Protein AF-A0AAN6WSR6-F1 (afdb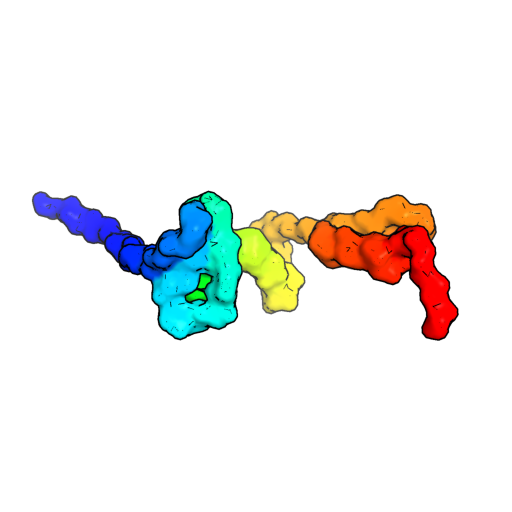_monomer)

Sequence (119 aa):
DDASDKPEIAPRRFVVVDGRYQCAARDCKSTKLYQHPGELRKHQKNHTRPEKCGVCGVGRAEKKDVYRHMWRAHLLEAIEQNIPQVSTKCHFPGCTHKGRRDNVTRHLKTVHAPGREKN

Nearest PDB structures (foldseek):
  7y3m-assembly2_C  TM=6.602E-01  e=8.349E-02  Homo sapiens
  7n5w-assembly1_A  TM=4.545E-01  e=6.014E-02  Homo sapiens
  8cuc-assembly2_G  TM=6.721E-01  e=3.775E-01  Homo sapiens

Structure (mmCIF, N/CA/C/O backbone):
data_AF-A0AAN6WSR6-F1
#
_entry.id   AF-A0AAN6WSR6-F1
#
loop_
_atom_site.group_PDB
_atom_site.id
_atom_site.type_symbol
_atom_site.label_atom_id
_atom_site.label_alt_id
_atom_site.label_comp_id
_atom_site.label_asym_id
_atom_site.label_entity_id
_atom_site.label_seq_id
_atom_site.pdbx_PDB_ins_code
_atom_site.Cartn_x
_atom_site.Cartn_y
_atom_site.Cartn_z
_atom_site.occupancy
_atom_site.B_iso_or_equiv
_atom_site.auth_seq_id
_atom_site.auth_comp_id
_atom_site.auth_asym_id
_atom_site.auth_atom_id
_atom_site.pdbx_PDB_model_num
ATOM 1 N N . ASP A 1 1 ? -31.737 15.449 -28.214 1.00 41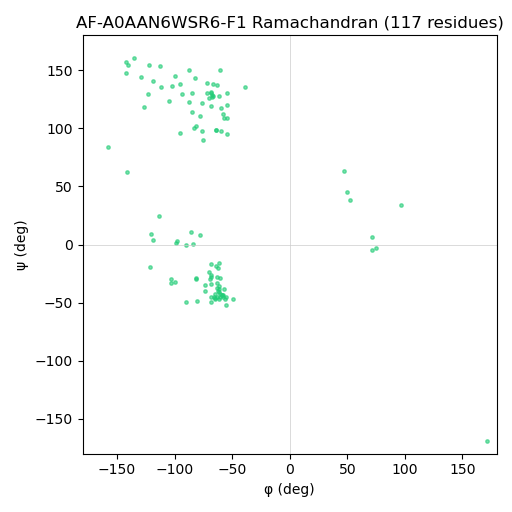.66 1 ASP A N 1
ATOM 2 C CA . ASP A 1 1 ? -31.533 14.170 -27.513 1.00 41.66 1 ASP A CA 1
ATOM 3 C C . ASP A 1 1 ? -30.056 13.825 -27.495 1.00 41.66 1 ASP A C 1
ATOM 5 O O . ASP A 1 1 ? -29.541 13.429 -28.525 1.00 41.66 1 ASP A O 1
ATOM 9 N N . ASP A 1 2 ? -29.366 14.037 -26.375 1.00 37.06 2 ASP A N 1
ATOM 10 C CA . ASP A 1 2 ? -28.171 13.249 -26.038 1.00 37.06 2 ASP A CA 1
ATOM 11 C C . ASP A 1 2 ? -27.960 13.332 -24.520 1.00 37.06 2 ASP A C 1
ATOM 13 O O . ASP A 1 2 ? -27.288 14.214 -23.981 1.00 37.06 2 ASP A O 1
ATOM 17 N N . ALA A 1 3 ? -28.678 12.467 -23.805 1.00 48.62 3 ALA A N 1
ATOM 18 C CA . ALA A 1 3 ? -28.450 12.222 -22.393 1.00 48.62 3 ALA A CA 1
ATOM 19 C C . ALA A 1 3 ? -27.191 11.357 -22.283 1.00 48.62 3 ALA A C 1
ATOM 21 O O . ALA A 1 3 ? -27.264 10.131 -22.324 1.00 48.62 3 ALA A O 1
ATOM 22 N N . SER A 1 4 ? -26.027 11.999 -22.183 1.00 49.12 4 SER A N 1
ATOM 23 C CA . SER A 1 4 ?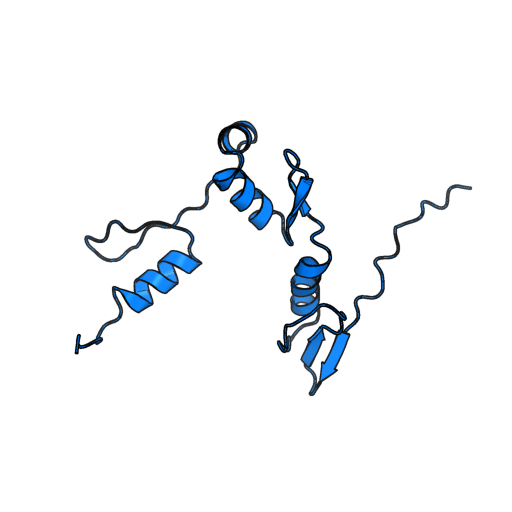 -24.780 11.308 -21.874 1.00 49.12 4 SER A CA 1
ATOM 24 C C . SER A 1 4 ? -24.885 10.701 -20.469 1.00 49.12 4 SER A C 1
ATOM 26 O O . SER A 1 4 ? -24.730 11.390 -19.457 1.00 49.12 4 SER A O 1
ATOM 28 N N . ASP A 1 5 ? -25.191 9.406 -20.436 1.00 42.59 5 ASP A N 1
ATOM 29 C CA . ASP A 1 5 ? -25.252 8.534 -19.268 1.00 42.59 5 ASP A CA 1
ATOM 30 C C . ASP A 1 5 ? -23.919 8.601 -18.506 1.00 42.59 5 ASP A C 1
ATOM 32 O O . ASP A 1 5 ? -22.909 7.981 -18.849 1.00 42.59 5 ASP A O 1
ATOM 36 N N . LYS A 1 6 ? -23.879 9.461 -17.486 1.00 41.25 6 LYS A N 1
ATOM 37 C CA . LYS A 1 6 ? -22.799 9.474 -16.505 1.00 41.25 6 LYS A CA 1
ATOM 38 C C . LYS A 1 6 ? -22.962 8.181 -15.712 1.00 41.25 6 LYS A C 1
ATOM 40 O O . LYS A 1 6 ? -23.988 8.064 -15.047 1.00 41.25 6 LYS A O 1
ATOM 45 N N . PRO A 1 7 ? -21.985 7.256 -15.697 1.00 38.19 7 PRO A N 1
ATOM 46 C CA . PRO A 1 7 ? -22.121 6.042 -14.912 1.00 38.19 7 PRO A CA 1
ATOM 47 C C . PRO A 1 7 ? -22.346 6.437 -13.453 1.00 38.19 7 PRO A C 1
ATOM 49 O O . PRO A 1 7 ? -21.465 7.023 -12.810 1.00 38.19 7 PRO A O 1
ATOM 52 N N . GLU A 1 8 ? -23.550 6.157 -12.955 1.00 40.25 8 GLU A N 1
ATOM 53 C CA . GLU A 1 8 ? -23.919 6.322 -11.559 1.00 40.25 8 GLU A CA 1
ATOM 54 C C . GLU A 1 8 ? -22.896 5.546 -10.731 1.00 40.25 8 GLU A C 1
ATOM 56 O O . GLU A 1 8 ? -22.818 4.315 -10.754 1.00 40.25 8 GLU A O 1
ATOM 61 N N . ILE A 1 9 ? -22.033 6.279 -10.029 1.00 50.16 9 ILE A N 1
ATOM 62 C CA . ILE A 1 9 ? -21.074 5.696 -9.101 1.00 50.16 9 ILE A CA 1
ATOM 63 C C . ILE A 1 9 ? -21.921 5.049 -8.006 1.00 50.16 9 ILE A C 1
ATOM 65 O O . ILE A 1 9 ? -22.387 5.753 -7.112 1.00 50.16 9 ILE A O 1
ATOM 69 N N . ALA A 1 10 ? -22.128 3.732 -8.110 1.00 48.03 10 ALA A N 1
ATOM 70 C CA . ALA A 1 10 ? -22.969 2.944 -7.217 1.00 48.03 10 ALA A CA 1
ATOM 71 C C . ALA A 1 10 ? -22.828 3.409 -5.756 1.00 48.03 10 ALA A C 1
ATOM 73 O O . ALA A 1 10 ? -21.692 3.635 -5.304 1.00 48.03 10 ALA A O 1
ATOM 74 N N . PRO A 1 11 ? -23.942 3.555 -5.008 1.00 51.88 11 PRO A N 1
ATOM 75 C CA . PRO A 1 11 ? -23.929 4.135 -3.676 1.00 51.88 11 PRO A CA 1
ATOM 76 C C . PRO A 1 11 ? -22.980 3.331 -2.798 1.00 51.88 11 PRO A C 1
ATOM 78 O O . PRO A 1 11 ? -23.191 2.164 -2.460 1.00 51.88 11 PRO A O 1
ATOM 81 N N . ARG A 1 12 ? -21.860 3.976 -2.491 1.00 66.44 12 ARG A N 1
ATOM 82 C CA . ARG A 1 12 ? -20.755 3.448 -1.708 1.00 66.44 12 ARG A CA 1
ATOM 83 C C . ARG A 1 12 ? -21.284 3.078 -0.329 1.00 66.44 12 ARG A C 1
ATOM 85 O O . ARG A 1 12 ? -21.399 3.947 0.520 1.00 66.44 12 ARG A O 1
ATOM 92 N N . ARG A 1 13 ? -21.608 1.802 -0.106 1.00 80.62 13 ARG A N 1
ATOM 93 C CA . ARG A 1 13 ? -22.185 1.333 1.161 1.00 80.62 13 ARG A CA 1
ATOM 94 C C . ARG A 1 13 ? -21.239 1.633 2.321 1.00 80.62 13 ARG A C 1
ATOM 96 O O . ARG A 1 13 ? -20.104 1.138 2.373 1.00 80.62 13 ARG A O 1
ATOM 103 N N . PHE A 1 14 ? -21.718 2.458 3.240 1.00 89.94 14 PHE A N 1
ATOM 104 C CA . PHE A 1 14 ? -21.072 2.752 4.505 1.00 89.94 14 PHE A CA 1
ATOM 105 C C . PHE A 1 14 ? -22.112 2.888 5.601 1.00 89.94 14 PHE A C 1
ATOM 107 O O . PHE A 1 14 ? -23.273 3.182 5.328 1.00 89.94 14 PHE A O 1
ATOM 114 N N . VAL A 1 15 ? -21.671 2.679 6.832 1.00 91.38 15 VAL A N 1
ATOM 115 C CA . VAL A 1 15 ? -22.461 2.946 8.033 1.00 91.38 15 VAL A CA 1
ATOM 116 C C . VAL A 1 15 ? -21.707 3.938 8.905 1.00 91.38 15 VAL A C 1
ATOM 118 O O . VAL A 1 15 ? -20.483 4.060 8.800 1.00 91.38 15 VAL A O 1
ATOM 121 N N . VAL A 1 16 ? -22.440 4.677 9.732 1.00 92.81 16 VAL A N 1
ATOM 122 C CA . VAL A 1 16 ? -21.859 5.590 10.716 1.00 92.81 16 VAL A CA 1
ATOM 123 C C . VAL A 1 16 ? -21.988 4.942 12.090 1.00 92.81 16 VAL A C 1
ATOM 125 O O . VAL A 1 16 ? -23.088 4.586 12.496 1.00 92.81 16 VAL A O 1
ATOM 128 N N . VAL A 1 17 ? -20.863 4.771 12.781 1.00 92.50 17 VAL A N 1
ATOM 129 C CA . VAL A 1 17 ? -20.763 4.172 14.119 1.00 92.50 17 VAL A CA 1
ATOM 130 C C . VAL A 1 17 ? -20.014 5.160 15.005 1.00 92.50 17 VAL A C 1
ATOM 132 O O . VAL A 1 17 ? -18.873 5.511 14.699 1.00 92.50 17 VAL A O 1
ATOM 135 N N . ASP A 1 18 ? -20.665 5.654 16.058 1.00 92.38 18 ASP A N 1
ATOM 136 C CA . ASP A 1 18 ? -20.118 6.660 16.985 1.00 92.38 18 ASP A CA 1
ATOM 137 C C . ASP A 1 18 ? -19.510 7.882 16.271 1.00 92.38 18 ASP A C 1
ATOM 139 O O . ASP A 1 18 ? -18.383 8.299 16.539 1.00 92.38 18 ASP A O 1
ATOM 143 N N . GLY A 1 19 ? -20.220 8.413 15.269 1.00 91.12 19 GLY A N 1
ATOM 144 C CA . GLY A 1 19 ? -19.763 9.562 14.476 1.00 91.12 19 GLY A CA 1
ATOM 145 C C . GLY A 1 19 ? -18.605 9.271 13.510 1.00 91.12 19 GLY A C 1
ATOM 146 O O . GLY A 1 19 ? -18.084 10.191 12.881 1.00 91.12 19 GLY A O 1
ATOM 147 N N . ARG A 1 20 ? -18.198 8.006 13.355 1.00 95.75 20 ARG A N 1
ATOM 148 C CA . ARG A 1 20 ? -17.145 7.570 12.427 1.00 95.75 20 ARG A CA 1
ATOM 149 C C . ARG A 1 20 ? -17.717 6.723 11.305 1.00 95.75 20 ARG A C 1
ATOM 151 O O . ARG A 1 20 ? -18.721 6.044 11.460 1.00 95.75 20 ARG A O 1
ATOM 158 N N . TYR A 1 21 ? -17.043 6.730 10.167 1.00 94.00 21 TYR A N 1
ATOM 159 C CA . TYR A 1 21 ? -17.497 6.054 8.959 1.00 94.00 21 TYR A CA 1
ATOM 160 C C . TYR A 1 21 ? -16.889 4.656 8.872 1.00 94.00 21 TYR A C 1
ATOM 162 O O . TYR A 1 21 ? -15.673 4.509 8.961 1.00 94.00 21 TYR A O 1
ATOM 170 N N . GLN A 1 22 ? -17.706 3.635 8.638 1.00 94.38 22 GLN A N 1
ATOM 171 C CA . GLN A 1 22 ? -17.273 2.252 8.449 1.00 94.38 22 GLN A CA 1
ATOM 172 C C . GLN A 1 22 ? -17.669 1.754 7.061 1.00 94.38 22 GLN A C 1
ATOM 174 O O . GLN A 1 22 ? -18.754 2.051 6.560 1.00 94.38 22 GLN A O 1
ATOM 179 N N . CYS A 1 23 ? -16.795 0.976 6.423 1.00 94.06 23 CYS A N 1
ATOM 180 C CA . CYS A 1 23 ? -17.123 0.350 5.148 1.00 94.06 23 CYS A CA 1
ATOM 181 C C . CYS A 1 23 ? -18.131 -0.787 5.347 1.00 94.06 23 CYS A C 1
ATOM 183 O O . CYS A 1 23 ? -17.902 -1.667 6.168 1.00 94.06 23 CYS A O 1
ATOM 185 N N . ALA A 1 24 ? -19.202 -0.788 4.551 1.00 91.75 24 ALA A N 1
ATOM 186 C CA . ALA A 1 24 ? -20.253 -1.806 4.591 1.00 91.75 24 ALA A CA 1
ATOM 187 C C . ALA A 1 24 ? -20.301 -2.656 3.304 1.00 91.75 24 ALA A C 1
ATOM 189 O O . ALA A 1 24 ? -21.348 -3.185 2.926 1.00 91.75 24 ALA A O 1
ATOM 190 N N . ALA A 1 25 ? -19.180 -2.753 2.582 1.00 90.06 25 ALA A N 1
ATOM 191 C CA . ALA A 1 25 ? -19.067 -3.675 1.454 1.00 90.06 25 ALA A CA 1
ATOM 192 C C . ALA A 1 25 ? -18.988 -5.122 1.969 1.00 90.06 25 ALA A C 1
ATOM 194 O O . ALA A 1 25 ? -18.322 -5.389 2.967 1.00 90.06 25 ALA A O 1
ATOM 195 N N . ARG A 1 26 ? -19.679 -6.050 1.295 1.00 88.56 26 ARG A N 1
ATOM 196 C CA . ARG A 1 26 ? -19.840 -7.444 1.754 1.00 88.56 26 ARG A CA 1
ATOM 197 C C . ARG A 1 26 ? -18.519 -8.212 1.831 1.00 88.56 26 ARG A C 1
ATOM 199 O O . ARG A 1 26 ? -18.353 -9.066 2.688 1.00 88.56 26 ARG A O 1
ATOM 206 N N . ASP A 1 27 ? -17.592 -7.900 0.938 1.00 88.94 27 ASP A N 1
ATOM 207 C CA . ASP A 1 27 ? -16.254 -8.479 0.842 1.00 88.94 27 ASP A CA 1
ATOM 208 C C . ASP A 1 27 ? -15.208 -7.714 1.672 1.00 88.94 27 ASP A C 1
ATOM 210 O O . ASP A 1 27 ? -14.032 -8.092 1.721 1.00 88.94 27 ASP A O 1
ATOM 214 N N . CYS A 1 28 ? -15.616 -6.645 2.365 1.00 91.62 28 CYS A N 1
ATOM 215 C CA . CYS A 1 28 ? -14.711 -5.861 3.183 1.00 91.62 28 CYS A CA 1
ATOM 216 C C . CYS A 1 28 ? -14.428 -6.554 4.516 1.00 91.62 28 CYS A C 1
ATOM 218 O O . CYS A 1 28 ? -15.256 -6.590 5.419 1.00 91.62 28 CYS A O 1
ATOM 220 N N . LYS A 1 29 ? -13.190 -7.025 4.671 1.00 91.94 29 LYS A N 1
ATOM 221 C CA . LYS A 1 29 ? -12.685 -7.610 5.924 1.00 91.94 29 LYS A CA 1
ATOM 222 C C . LYS A 1 29 ? -12.182 -6.564 6.927 1.00 91.94 29 LYS A C 1
ATOM 224 O O . LYS A 1 29 ? -11.655 -6.917 7.976 1.00 91.94 29 LYS A O 1
ATOM 229 N N . SER A 1 30 ? -12.247 -5.274 6.587 1.00 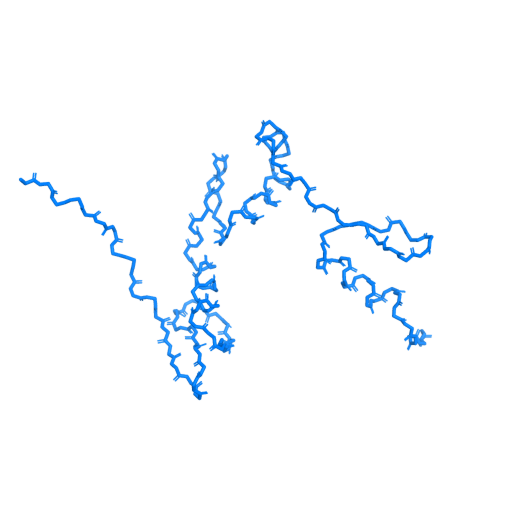89.44 30 SER A N 1
ATOM 230 C CA . SER A 1 30 ? -11.698 -4.214 7.430 1.00 89.44 30 SER A CA 1
ATOM 231 C C . SER A 1 30 ? -12.721 -3.750 8.458 1.00 89.44 30 SER A C 1
ATOM 233 O O . SER A 1 30 ? -13.767 -3.223 8.101 1.00 89.44 30 SER A O 1
ATOM 235 N N . THR A 1 31 ? -12.364 -3.840 9.736 1.00 91.19 31 THR A N 1
ATOM 236 C CA . THR A 1 31 ? -13.125 -3.244 10.845 1.00 91.19 31 THR A CA 1
ATOM 237 C C . THR A 1 31 ? -12.752 -1.776 11.084 1.00 91.19 31 THR A C 1
ATOM 239 O O . THR A 1 31 ? -13.132 -1.186 12.093 1.00 91.19 31 THR A O 1
ATOM 242 N N . LYS A 1 32 ? -11.983 -1.165 10.169 1.00 93.62 32 LYS A N 1
ATOM 243 C CA . LYS A 1 32 ? -11.466 0.192 10.334 1.00 93.62 32 LYS A CA 1
ATOM 244 C C . LYS A 1 32 ? -12.595 1.220 10.281 1.00 93.62 32 LYS A C 1
ATOM 246 O O . LYS A 1 32 ? -13.371 1.265 9.327 1.00 93.62 32 LYS A O 1
ATOM 251 N N . LEU A 1 33 ? -12.593 2.096 11.281 1.00 95.56 33 LEU A N 1
ATOM 252 C CA . LEU A 1 33 ? -13.413 3.297 11.337 1.00 95.56 33 LEU A CA 1
ATOM 253 C C . LEU A 1 33 ? -12.603 4.492 10.819 1.00 95.56 33 LEU A C 1
ATOM 255 O O . LEU A 1 33 ? -11.412 4.634 11.107 1.00 95.56 33 LEU A O 1
ATOM 259 N N . TYR A 1 34 ? -13.245 5.341 10.029 1.00 95.25 34 TYR A N 1
ATOM 260 C CA . TYR A 1 34 ? -12.653 6.519 9.408 1.00 95.25 34 TYR A CA 1
ATOM 261 C C . TYR A 1 34 ? -13.260 7.780 10.019 1.00 95.25 34 TYR A C 1
ATOM 263 O O . TYR A 1 34 ? -14.475 7.881 10.136 1.00 95.25 34 TYR A O 1
ATOM 271 N N . GLN A 1 35 ? -12.426 8.769 10.347 1.00 95.88 35 GLN A N 1
ATOM 272 C CA . GLN A 1 35 ? -12.905 10.056 10.875 1.00 95.88 35 GLN A CA 1
ATOM 273 C C . GLN A 1 35 ? -13.645 10.881 9.818 1.00 95.88 35 GLN A C 1
ATOM 275 O O . GLN A 1 35 ? -14.538 11.657 10.136 1.00 95.88 35 GLN A O 1
ATOM 280 N N . HIS A 1 36 ? -13.267 10.716 8.549 1.00 93.69 36 HIS A N 1
ATOM 281 C CA . HIS A 1 36 ? -13.779 11.527 7.453 1.00 93.69 36 HIS A CA 1
ATOM 282 C C . HIS A 1 36 ? -14.279 10.653 6.301 1.00 93.69 36 HIS A C 1
ATOM 284 O O . HIS A 1 36 ? -13.632 9.652 5.958 1.00 93.69 36 HIS A O 1
ATOM 290 N N . PRO A 1 37 ? -15.356 11.070 5.612 1.00 90.06 37 PRO A N 1
ATOM 291 C CA . PRO A 1 37 ? -15.906 10.323 4.484 1.00 90.06 37 PRO A CA 1
ATOM 292 C C . PRO A 1 37 ? -14.913 10.233 3.315 1.00 90.06 37 PRO A C 1
ATOM 294 O O . PRO A 1 37 ? -14.908 9.255 2.570 1.00 90.06 37 PRO A O 1
ATOM 297 N N . GLY A 1 38 ? -14.011 11.213 3.172 1.00 92.44 38 GLY A N 1
ATOM 298 C CA . GLY A 1 38 ? -12.941 11.180 2.171 1.00 92.44 38 GLY A CA 1
ATOM 299 C C . GLY A 1 38 ? -11.975 10.003 2.348 1.00 92.44 38 GLY A C 1
ATOM 300 O O . GLY A 1 38 ? -11.575 9.384 1.361 1.00 92.44 38 GLY A O 1
ATOM 301 N N . GLU A 1 39 ? -11.649 9.642 3.590 1.00 93.81 39 GLU A N 1
ATOM 302 C CA . GLU A 1 39 ? -10.749 8.523 3.893 1.00 93.81 39 GLU A CA 1
ATOM 303 C C . GLU A 1 39 ? -11.425 7.172 3.643 1.00 93.81 39 GLU A C 1
ATOM 305 O O . GLU A 1 39 ? -10.834 6.277 3.033 1.00 93.81 39 GLU A O 1
ATOM 310 N N . LEU A 1 40 ? -12.702 7.053 4.008 1.00 94.19 40 LEU A N 1
ATOM 311 C CA . LEU A 1 40 ? -13.521 5.899 3.645 1.00 94.19 40 LEU A CA 1
ATOM 312 C C . LEU A 1 40 ? -13.633 5.752 2.118 1.00 94.19 40 LEU A C 1
ATOM 314 O O . LEU A 1 40 ? -13.495 4.651 1.578 1.00 94.19 40 LEU A O 1
ATOM 318 N N . ARG A 1 41 ? -13.835 6.860 1.396 1.00 91.56 41 ARG A N 1
ATOM 319 C CA . ARG A 1 41 ? -13.921 6.851 -0.069 1.00 91.56 41 ARG A CA 1
ATOM 320 C C . ARG A 1 41 ? -12.619 6.357 -0.698 1.00 91.56 41 ARG A C 1
ATOM 322 O O . ARG A 1 41 ? -12.667 5.574 -1.650 1.00 91.56 41 ARG A O 1
ATOM 329 N N . LYS A 1 42 ? -11.464 6.763 -0.162 1.00 92.75 42 LYS A N 1
ATOM 330 C CA . LYS A 1 42 ? -10.158 6.216 -0.568 1.00 92.75 42 LYS A CA 1
ATOM 331 C C . LYS A 1 42 ? -10.077 4.718 -0.287 1.00 92.75 42 LYS A C 1
ATOM 333 O O . LYS A 1 42 ? -9.715 3.964 -1.183 1.00 92.75 42 LYS A O 1
ATOM 338 N N . HIS A 1 43 ? -10.476 4.269 0.904 1.00 93.81 43 HIS A N 1
ATOM 339 C CA . HIS A 1 43 ? -10.479 2.846 1.250 1.00 93.81 43 HIS A CA 1
ATOM 340 C C . HIS A 1 43 ? -11.303 2.004 0.275 1.00 93.81 43 HIS A C 1
ATOM 342 O O . HIS A 1 43 ? -10.810 0.997 -0.224 1.00 93.81 43 HIS A O 1
ATOM 348 N N . GLN A 1 44 ? -12.514 2.440 -0.050 1.00 92.94 44 GLN A N 1
ATOM 349 C CA . GLN A 1 44 ? -13.408 1.730 -0.961 1.00 92.94 44 GLN A CA 1
ATOM 350 C C . GLN A 1 44 ? -12.843 1.592 -2.389 1.00 92.94 44 GLN A C 1
ATOM 352 O O . GLN A 1 44 ? -13.259 0.695 -3.116 1.00 92.94 44 GLN A O 1
ATOM 357 N N . LYS A 1 45 ? -11.863 2.418 -2.802 1.00 93.75 45 LYS A N 1
ATOM 358 C CA . LYS A 1 45 ? -11.142 2.196 -4.071 1.00 93.75 45 LYS A CA 1
ATOM 359 C C . LYS A 1 45 ? -10.340 0.891 -4.072 1.00 93.75 45 LYS A C 1
ATOM 361 O O . LYS A 1 45 ? -9.988 0.419 -5.145 1.00 93.75 45 LYS A O 1
ATOM 366 N N . ASN A 1 46 ? -10.050 0.291 -2.917 1.00 92.56 46 ASN A N 1
ATOM 367 C CA . ASN A 1 46 ? -9.427 -1.034 -2.859 1.00 92.56 46 ASN A CA 1
ATOM 368 C C . ASN A 1 46 ? -10.373 -2.154 -3.303 1.00 92.56 46 ASN A C 1
ATOM 370 O O . ASN A 1 46 ? -9.884 -3.181 -3.764 1.00 92.56 46 ASN A O 1
ATOM 374 N N . HIS A 1 47 ? -11.688 -1.937 -3.216 1.00 91.44 47 HIS A N 1
ATOM 375 C CA . HIS A 1 47 ? -12.695 -2.889 -3.690 1.00 91.44 47 HIS A CA 1
ATOM 376 C C . HIS A 1 47 ? -12.874 -2.761 -5.203 1.00 91.44 47 HIS A C 1
ATOM 378 O O . HIS A 1 47 ? -12.764 -3.738 -5.934 1.00 91.44 47 HIS A O 1
ATOM 384 N N . THR A 1 48 ? -13.049 -1.533 -5.702 1.00 90.94 48 THR A N 1
ATOM 385 C CA . THR A 1 48 ? -13.299 -1.301 -7.137 1.00 90.94 48 THR A CA 1
ATOM 386 C C . THR A 1 48 ? -12.032 -1.305 -7.992 1.00 90.94 48 THR A C 1
ATOM 388 O O . THR A 1 48 ? -12.071 -1.669 -9.166 1.00 90.94 48 THR A O 1
ATOM 391 N N . ARG A 1 49 ? -10.894 -0.908 -7.410 1.00 93.75 49 ARG A N 1
ATOM 392 C CA . ARG A 1 49 ? -9.570 -0.830 -8.050 1.00 93.75 49 ARG A CA 1
ATOM 393 C C . ARG A 1 49 ? -9.654 -0.123 -9.412 1.00 93.75 49 ARG A C 1
ATOM 395 O O . ARG A 1 49 ? -9.422 -0.775 -10.439 1.00 93.75 49 ARG A O 1
ATOM 402 N N . PRO A 1 50 ? -10.048 1.167 -9.423 1.00 94.06 50 PRO A N 1
ATOM 403 C CA . PRO A 1 50 ? -10.420 1.878 -10.644 1.00 94.06 50 PRO A CA 1
ATOM 404 C C . PRO A 1 50 ? -9.229 2.114 -11.576 1.00 94.06 50 PRO A C 1
ATOM 406 O O . PRO A 1 50 ? -9.395 2.156 -12.787 1.00 94.06 50 PRO A O 1
ATOM 409 N N . GLU A 1 51 ? -8.021 2.215 -11.026 1.00 96.56 51 GLU A N 1
ATOM 410 C CA . GLU A 1 51 ? -6.818 2.501 -11.798 1.00 96.56 51 GLU A CA 1
ATOM 411 C C . GLU A 1 51 ? -6.261 1.195 -12.362 1.00 96.56 51 GLU A C 1
ATOM 413 O O . GLU A 1 51 ? -5.822 0.325 -11.604 1.00 96.56 51 GLU A O 1
ATOM 418 N N . LYS A 1 52 ? -6.282 1.030 -13.683 1.00 96.50 52 LYS A N 1
ATOM 419 C CA . LYS A 1 52 ? -5.778 -0.176 -14.350 1.00 96.50 52 LYS A CA 1
ATOM 420 C C . LYS A 1 52 ? -4.373 0.055 -14.897 1.00 96.50 52 LYS A C 1
ATOM 422 O O . LYS A 1 52 ? -4.031 1.147 -15.343 1.00 96.50 52 LYS A O 1
ATOM 427 N N . CYS A 1 53 ? -3.546 -0.983 -14.855 1.00 96.44 53 CYS A N 1
ATOM 428 C CA . CYS A 1 53 ? -2.280 -1.002 -15.575 1.00 96.44 53 CYS A CA 1
ATOM 429 C C . CYS A 1 53 ? -2.553 -1.100 -17.083 1.00 96.44 53 CYS A C 1
ATOM 431 O O . CYS A 1 53 ? -3.234 -2.027 -17.507 1.00 96.44 53 CYS A O 1
ATOM 433 N N . GLY A 1 54 ? -1.997 -0.185 -17.882 1.00 93.62 54 GLY A N 1
ATOM 434 C CA . GLY A 1 54 ? -2.155 -0.202 -19.342 1.00 93.62 54 GLY A CA 1
ATOM 435 C C . GLY A 1 54 ? -1.456 -1.370 -20.048 1.00 93.62 54 GLY A C 1
ATOM 436 O O . GLY A 1 54 ? -1.795 -1.663 -21.183 1.00 93.62 54 GLY A O 1
ATOM 437 N N . VAL A 1 55 ? -0.518 -2.049 -19.375 1.00 95.94 55 VAL A N 1
ATOM 438 C CA . VAL A 1 55 ? 0.235 -3.180 -19.947 1.00 95.94 55 VAL A CA 1
ATOM 439 C C . VAL A 1 55 ? -0.470 -4.513 -19.682 1.00 95.94 55 VAL A C 1
ATOM 441 O O . VAL A 1 55 ? -0.676 -5.295 -20.599 1.00 95.94 55 VAL A O 1
ATOM 444 N N . CYS A 1 56 ? -0.875 -4.784 -18.435 1.00 96.44 56 CYS A N 1
ATOM 445 C CA . CYS A 1 56 ? -1.446 -6.085 -18.044 1.00 96.44 56 CYS A CA 1
ATOM 446 C C . CYS A 1 56 ? -2.885 -6.033 -17.507 1.00 96.44 56 CYS A C 1
ATOM 448 O O . CYS A 1 56 ? -3.392 -7.031 -17.001 1.00 96.44 56 CYS A O 1
ATOM 450 N N . GLY A 1 57 ? -3.537 -4.868 -17.511 1.00 94.38 57 GLY A N 1
ATOM 451 C CA . GLY A 1 57 ? -4.919 -4.695 -17.042 1.00 94.38 57 GLY A CA 1
ATOM 452 C C . GLY A 1 57 ? -5.119 -4.799 -15.523 1.00 94.38 57 GLY A C 1
ATOM 453 O O . GLY A 1 57 ? -6.215 -4.553 -15.016 1.00 94.38 57 GLY A O 1
ATOM 454 N N . VAL A 1 58 ? -4.074 -5.121 -14.755 1.00 96.06 58 VAL A N 1
ATOM 455 C CA . VAL A 1 58 ? -4.177 -5.306 -13.304 1.00 96.06 58 VAL A CA 1
ATOM 456 C C . VAL A 1 58 ? -4.641 -4.021 -12.608 1.00 96.06 58 VAL A C 1
ATOM 458 O O . VAL A 1 58 ? -4.043 -2.955 -12.755 1.00 96.06 58 VAL A O 1
ATOM 461 N N . GLY A 1 59 ? -5.689 -4.141 -11.786 1.00 94.69 59 GLY A N 1
ATOM 462 C CA . GLY A 1 59 ? -6.277 -3.022 -11.048 1.00 94.69 59 GLY A CA 1
ATOM 463 C C . GLY A 1 59 ? -5.561 -2.658 -9.742 1.00 94.69 59 GLY A C 1
ATOM 464 O O . GLY A 1 59 ? -5.122 -3.517 -8.958 1.00 94.69 59 GLY A O 1
ATOM 465 N N . ARG A 1 60 ? -5.513 -1.359 -9.452 1.00 96.62 60 ARG A N 1
ATOM 466 C CA . ARG A 1 60 ? -5.014 -0.744 -8.218 1.00 96.62 60 ARG A CA 1
ATOM 467 C C . ARG A 1 60 ? -5.980 0.341 -7.735 1.00 96.62 60 ARG A C 1
ATOM 469 O O . ARG A 1 60 ? -6.826 0.828 -8.479 1.00 96.62 60 ARG A O 1
ATOM 476 N N . ALA A 1 61 ? -5.879 0.685 -6.454 1.00 94.75 61 ALA A N 1
ATOM 477 C CA . ALA A 1 61 ? -6.755 1.679 -5.841 1.00 94.75 61 ALA A CA 1
ATOM 478 C C . ALA A 1 61 ? -6.422 3.114 -6.282 1.00 94.75 61 ALA A C 1
ATOM 480 O O . ALA A 1 61 ? -7.322 3.942 -6.406 1.00 94.75 61 ALA A O 1
ATOM 481 N N . GLU A 1 62 ? -5.138 3.411 -6.505 1.00 94.88 62 GLU A N 1
ATOM 482 C CA . GLU A 1 62 ? -4.647 4.747 -6.848 1.00 94.88 62 GLU A CA 1
ATOM 483 C C . GLU A 1 62 ? -3.530 4.691 -7.904 1.00 94.88 62 GLU A C 1
ATOM 485 O O . GLU A 1 62 ? -2.777 3.716 -7.985 1.00 94.88 62 GLU A O 1
ATOM 490 N N . LYS A 1 63 ? -3.363 5.777 -8.673 1.00 93.69 63 LYS A N 1
ATOM 491 C CA . LYS A 1 63 ? -2.370 5.878 -9.758 1.00 93.69 63 LYS A CA 1
ATOM 492 C C . LYS A 1 63 ? -0.941 5.625 -9.273 1.00 93.69 63 LYS A C 1
ATOM 494 O O . LYS A 1 63 ? -0.166 4.926 -9.918 1.00 93.69 63 LYS A O 1
ATOM 499 N N . LYS A 1 64 ? -0.607 6.108 -8.070 1.00 92.31 64 LYS A N 1
ATOM 500 C CA . LYS A 1 64 ? 0.702 5.875 -7.430 1.00 92.31 64 LYS A CA 1
ATOM 501 C C . LYS A 1 64 ? 0.996 4.387 -7.190 1.00 92.31 64 LYS A C 1
ATOM 503 O O . LYS A 1 64 ? 2.157 3.981 -7.166 1.00 92.31 64 LYS A O 1
ATOM 508 N N . ASP A 1 65 ? -0.041 3.572 -6.997 1.00 93.94 65 ASP A N 1
ATOM 509 C CA . ASP A 1 65 ? 0.100 2.127 -6.829 1.00 93.94 65 ASP A CA 1
ATOM 510 C C . ASP A 1 65 ? 0.250 1.418 -8.179 1.00 93.94 65 ASP A C 1
ATOM 512 O O . ASP A 1 65 ? 0.954 0.411 -8.242 1.00 93.94 65 ASP A O 1
ATOM 516 N N . VAL A 1 66 ? -0.324 1.965 -9.261 1.00 95.88 66 VAL A N 1
ATOM 517 C CA . VAL A 1 66 ? -0.018 1.532 -10.637 1.00 95.88 66 VAL A CA 1
ATOM 518 C C . VAL A 1 66 ? 1.438 1.837 -10.972 1.00 95.88 66 VAL A C 1
ATOM 520 O O . VAL A 1 66 ? 2.148 0.945 -11.409 1.00 95.88 66 VAL A O 1
ATOM 523 N N . TYR A 1 67 ? 1.940 3.037 -10.680 1.00 95.12 67 TYR A N 1
ATOM 524 C CA . TYR A 1 67 ? 3.351 3.380 -10.915 1.00 95.12 67 TYR A CA 1
ATOM 525 C C . TYR A 1 67 ? 4.309 2.445 -10.177 1.00 95.12 67 TYR A C 1
ATOM 527 O O . TYR A 1 67 ? 5.282 1.954 -10.744 1.00 95.12 67 T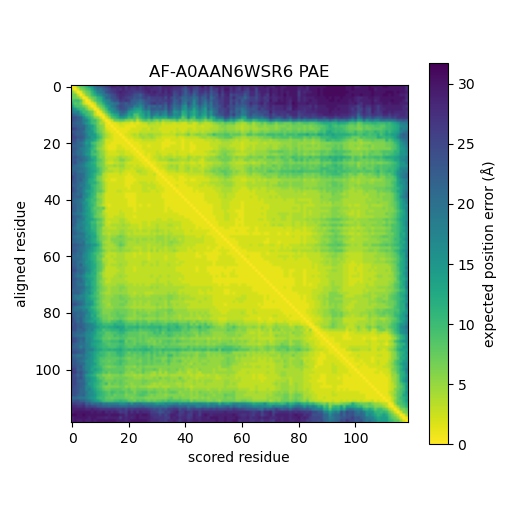YR A O 1
ATOM 535 N N . ARG A 1 68 ? 4.005 2.129 -8.913 1.00 93.88 68 ARG A N 1
ATOM 536 C CA . ARG A 1 68 ? 4.779 1.143 -8.149 1.00 93.88 68 ARG A CA 1
ATOM 537 C C . ARG A 1 68 ? 4.697 -0.256 -8.760 1.00 93.88 68 ARG A C 1
ATOM 539 O O . ARG A 1 68 ? 5.671 -0.996 -8.689 1.00 93.88 68 ARG A O 1
ATOM 546 N N . HIS A 1 69 ? 3.535 -0.630 -9.292 1.00 95.62 69 HIS A N 1
ATOM 547 C CA . HIS A 1 69 ? 3.349 -1.883 -10.020 1.00 95.62 69 HIS A CA 1
ATOM 548 C C . HIS A 1 69 ? 4.204 -1.915 -11.292 1.00 95.62 69 HIS A C 1
ATOM 550 O O . HIS A 1 69 ? 4.909 -2.898 -11.482 1.00 95.62 69 HIS A O 1
ATOM 556 N N . MET A 1 70 ? 4.231 -0.834 -12.081 1.00 96.75 70 MET A N 1
ATOM 557 C CA . MET A 1 70 ? 5.056 -0.739 -13.292 1.00 96.75 70 MET A CA 1
ATOM 558 C C . MET A 1 70 ? 6.530 -1.002 -12.974 1.00 96.75 70 MET A C 1
ATOM 560 O O . MET A 1 70 ? 7.108 -1.940 -13.497 1.00 96.75 70 MET A O 1
ATOM 564 N N . TRP A 1 71 ? 7.105 -0.311 -11.987 1.00 95.31 71 TRP A N 1
ATOM 565 C CA . TRP A 1 71 ? 8.505 -0.528 -11.588 1.00 95.31 71 TRP A CA 1
ATOM 566 C C . TRP A 1 71 ? 8.840 -1.943 -11.081 1.00 95.31 71 TRP A C 1
ATOM 568 O O . TRP A 1 71 ? 10.015 -2.277 -10.964 1.00 95.31 71 TRP A O 1
ATOM 578 N N . ARG A 1 72 ? 7.840 -2.758 -10.722 1.00 94.06 72 ARG A N 1
ATOM 579 C CA . ARG A 1 72 ? 8.034 -4.125 -10.206 1.00 94.06 72 ARG A CA 1
ATOM 580 C C . ARG A 1 72 ? 7.750 -5.219 -11.230 1.00 94.06 72 ARG A C 1
ATOM 582 O O . ARG A 1 72 ? 8.319 -6.293 -11.097 1.00 94.06 72 ARG A O 1
ATOM 589 N N . ALA A 1 73 ? 6.840 -4.973 -12.169 1.00 96.19 73 ALA A N 1
ATOM 590 C CA . ALA A 1 73 ? 6.334 -5.979 -13.103 1.00 96.19 73 ALA A CA 1
ATOM 591 C C . ALA A 1 73 ? 6.564 -5.621 -14.583 1.00 96.19 73 ALA A C 1
ATOM 593 O O . ALA A 1 73 ? 6.520 -6.513 -15.418 1.00 96.19 73 ALA A O 1
ATOM 594 N N . HIS A 1 74 ? 6.814 -4.345 -14.893 1.00 96.38 74 HIS A N 1
ATOM 595 C CA . HIS A 1 74 ? 6.936 -3.780 -16.244 1.00 96.38 74 HIS A CA 1
ATOM 596 C C . HIS A 1 74 ? 8.058 -2.732 -16.261 1.00 96.38 74 HIS A C 1
ATOM 598 O O . HIS A 1 74 ? 7.815 -1.530 -16.382 1.00 96.38 74 HIS A O 1
ATOM 604 N N . LEU A 1 75 ? 9.291 -3.171 -15.982 1.00 95.31 75 LEU A N 1
ATOM 605 C CA . LEU A 1 75 ? 10.429 -2.266 -15.794 1.00 95.31 75 LEU A CA 1
ATOM 606 C C . LEU A 1 75 ? 10.710 -1.429 -17.048 1.00 95.31 75 LEU A C 1
ATOM 608 O O . LEU A 1 75 ? 10.925 -0.225 -16.929 1.00 95.31 75 LEU A O 1
ATOM 612 N N . LEU A 1 76 ? 10.704 -2.057 -18.225 1.00 96.19 76 LEU A N 1
ATOM 613 C CA . LEU A 1 76 ? 11.021 -1.385 -19.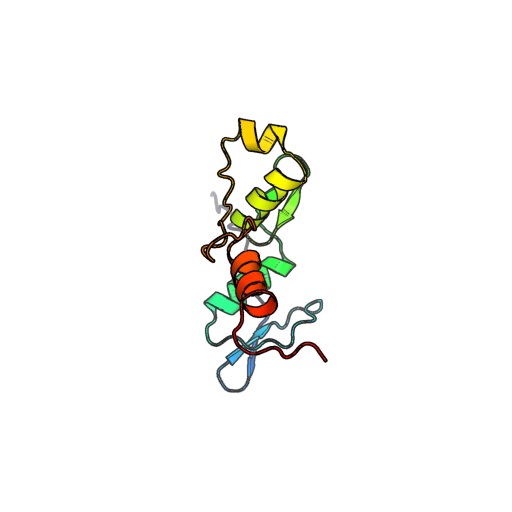486 1.00 96.19 76 LEU A CA 1
ATOM 614 C C . LEU A 1 76 ? 9.963 -0.330 -19.818 1.00 96.19 76 LEU A C 1
ATOM 616 O O . LEU A 1 76 ? 10.292 0.818 -20.094 1.00 96.19 76 LEU A O 1
ATOM 620 N N . GLU A 1 77 ? 8.693 -0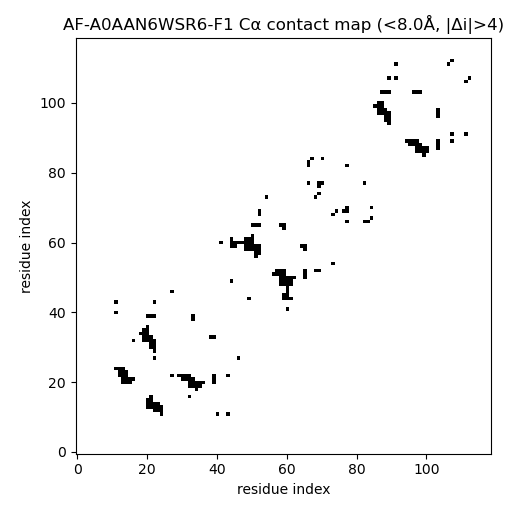.686 -19.665 1.00 96.81 77 GLU A N 1
ATOM 621 C CA . GLU A 1 77 ? 7.555 0.189 -19.919 1.00 96.81 77 GLU A CA 1
ATOM 622 C C . GLU A 1 77 ? 7.489 1.326 -18.892 1.00 96.81 77 GLU A C 1
ATOM 624 O O . GLU A 1 77 ? 7.109 2.446 -19.223 1.00 96.81 77 GLU A O 1
ATOM 629 N N . ALA A 1 78 ? 7.891 1.085 -17.638 1.00 95.50 78 ALA A N 1
ATOM 630 C CA . ALA A 1 78 ? 7.992 2.142 -16.632 1.00 95.50 78 ALA A CA 1
ATOM 631 C C . ALA A 1 78 ? 9.027 3.209 -17.019 1.00 95.50 78 ALA A C 1
ATOM 633 O O . ALA A 1 78 ? 8.786 4.399 -16.797 1.00 95.50 78 ALA A O 1
ATOM 634 N N . ILE A 1 79 ? 10.161 2.776 -17.580 1.00 95.81 79 ILE A N 1
ATOM 635 C CA . ILE A 1 79 ? 11.229 3.654 -18.066 1.00 95.81 79 ILE A CA 1
ATOM 636 C C . ILE A 1 79 ? 10.745 4.426 -19.295 1.00 95.81 79 ILE A C 1
ATOM 638 O O . ILE A 1 79 ? 10.842 5.650 -19.315 1.00 95.81 79 ILE A O 1
ATOM 642 N N . GLU A 1 80 ? 10.164 3.735 -20.277 1.00 96.12 80 GLU A N 1
ATOM 643 C CA . GLU A 1 80 ? 9.649 4.335 -21.514 1.00 96.12 80 GLU A CA 1
ATOM 644 C C . GLU A 1 80 ? 8.571 5.395 -21.235 1.00 96.12 80 GLU A C 1
ATOM 646 O O . GLU A 1 80 ? 8.613 6.510 -21.755 1.00 96.12 80 GLU A O 1
ATOM 651 N N . GLN A 1 81 ? 7.652 5.097 -20.316 1.00 92.69 81 GLN A N 1
ATOM 652 C CA . GLN A 1 81 ? 6.584 6.007 -19.892 1.00 92.69 81 GLN A CA 1
ATOM 653 C C . GLN A 1 81 ? 7.061 7.090 -18.907 1.00 92.69 81 GLN A C 1
ATOM 655 O O . GLN A 1 81 ? 6.237 7.814 -18.344 1.00 92.69 81 GLN A O 1
ATOM 660 N N . ASN A 1 82 ? 8.374 7.205 -18.667 1.00 94.19 82 ASN A N 1
ATOM 661 C CA . ASN A 1 82 ? 8.987 8.209 -17.794 1.00 94.19 82 ASN A CA 1
ATOM 662 C C . ASN A 1 82 ? 8.354 8.261 -16.388 1.00 94.19 82 ASN A C 1
ATOM 664 O O . ASN A 1 82 ? 8.169 9.323 -15.786 1.00 94.19 82 ASN A O 1
ATOM 668 N N . ILE A 1 83 ? 7.998 7.097 -15.837 1.00 93.62 83 ILE A N 1
ATOM 669 C CA . ILE A 1 83 ? 7.346 7.016 -14.529 1.00 93.62 83 ILE A CA 1
ATOM 670 C C . ILE A 1 83 ? 8.397 7.237 -13.437 1.00 93.62 83 ILE A C 1
ATOM 672 O O . ILE A 1 83 ? 9.310 6.429 -13.311 1.00 93.62 83 ILE A O 1
ATOM 676 N N . PRO A 1 84 ? 8.268 8.238 -12.550 1.00 89.75 84 PRO A N 1
ATOM 677 C CA . PRO A 1 84 ? 9.295 8.506 -11.549 1.00 89.75 84 PRO A CA 1
ATOM 678 C C . PRO A 1 84 ? 9.416 7.368 -10.523 1.00 89.75 84 PRO A C 1
ATOM 680 O O . PRO A 1 84 ? 8.439 6.977 -9.872 1.00 89.75 84 PRO A O 1
ATOM 683 N N . GLN A 1 85 ? 10.639 6.864 -10.325 1.00 88.00 85 GLN A N 1
ATOM 684 C CA . GLN A 1 85 ? 10.939 5.894 -9.272 1.00 88.00 85 GLN A CA 1
ATOM 685 C C . GLN A 1 85 ? 11.178 6.610 -7.937 1.00 88.00 85 GLN A C 1
ATOM 687 O O . GLN A 1 85 ? 12.261 7.120 -7.658 1.00 88.00 85 GLN A O 1
ATOM 692 N N . VAL A 1 86 ? 10.173 6.625 -7.061 1.00 84.19 86 VAL A N 1
ATOM 693 C CA . VAL A 1 86 ? 10.322 7.235 -5.730 1.00 84.19 86 VAL A CA 1
ATOM 694 C C . VAL A 1 86 ? 11.012 6.261 -4.769 1.00 84.19 86 VAL A C 1
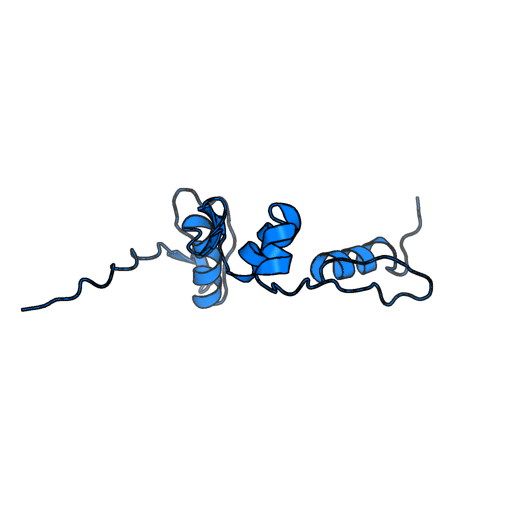ATOM 696 O O . VAL A 1 86 ? 10.378 5.351 -4.225 1.00 84.19 86 VAL A O 1
ATOM 699 N N . SER A 1 87 ? 12.304 6.482 -4.523 1.00 90.25 87 SER A N 1
ATOM 700 C CA . SER A 1 87 ? 13.099 5.783 -3.508 1.00 90.25 87 SER A CA 1
ATOM 701 C C . SER A 1 87 ? 13.720 6.780 -2.528 1.00 90.25 87 SER A C 1
ATOM 703 O O . SER A 1 87 ? 14.354 7.753 -2.917 1.00 90.25 87 SER A O 1
ATOM 705 N N . THR A 1 88 ? 13.546 6.529 -1.237 1.00 93.81 88 THR A N 1
ATOM 706 C CA . THR A 1 88 ? 14.097 7.305 -0.123 1.00 93.81 88 THR A CA 1
ATOM 707 C C . THR A 1 88 ? 15.305 6.566 0.452 1.00 93.81 88 THR A C 1
ATOM 709 O O . THR A 1 88 ? 15.267 5.347 0.621 1.00 93.81 88 THR A O 1
ATOM 712 N N . LYS A 1 89 ? 16.392 7.282 0.745 1.00 95.38 89 LYS A N 1
ATOM 713 C CA . LYS A 1 89 ? 17.559 6.719 1.440 1.00 95.38 89 LYS A CA 1
ATOM 714 C C . LYS A 1 89 ? 17.358 6.817 2.954 1.00 95.38 89 LYS A C 1
ATOM 716 O O . LYS A 1 89 ? 16.655 7.706 3.432 1.00 95.38 89 LYS A O 1
ATOM 721 N N . CYS A 1 90 ? 17.941 5.890 3.704 1.00 95.38 90 CYS A N 1
ATOM 722 C CA . CYS A 1 90 ? 18.096 6.044 5.142 1.00 95.38 90 CYS A CA 1
ATOM 723 C C . CYS A 1 90 ? 19.068 7.199 5.411 1.00 95.38 90 CYS A C 1
ATOM 725 O O . CYS A 1 90 ? 20.071 7.332 4.716 1.00 95.38 90 CYS A O 1
ATOM 727 N N . HIS A 1 91 ? 18.754 8.034 6.398 1.00 93.81 91 HIS A N 1
ATOM 728 C CA . HIS A 1 91 ? 19.590 9.180 6.771 1.00 93.81 91 HIS A CA 1
ATOM 729 C C . HIS A 1 91 ? 20.486 8.874 7.981 1.00 93.81 91 HIS A C 1
ATOM 731 O O . HIS A 1 91 ? 21.201 9.755 8.445 1.00 93.81 91 HIS A O 1
ATOM 737 N N . PHE A 1 92 ? 20.435 7.647 8.517 1.00 92.94 92 PHE A N 1
ATOM 738 C CA . PHE A 1 92 ? 21.285 7.250 9.634 1.00 92.94 92 PHE A CA 1
ATOM 739 C C . PHE A 1 92 ? 22.753 7.169 9.173 1.00 92.94 92 PHE A C 1
ATOM 741 O O . PHE A 1 92 ? 23.011 6.539 8.140 1.00 92.94 92 PHE A O 1
ATOM 748 N N . PRO A 1 93 ? 23.714 7.767 9.905 1.00 93.25 93 PRO A N 1
ATOM 749 C CA . PRO A 1 93 ? 25.118 7.787 9.500 1.00 93.25 93 PRO A CA 1
ATOM 750 C C . PRO A 1 93 ? 25.672 6.379 9.241 1.00 93.25 93 PRO A C 1
ATOM 752 O O . PRO A 1 93 ? 25.492 5.473 10.050 1.00 93.25 93 PRO A O 1
ATOM 755 N N . GLY A 1 94 ? 26.321 6.181 8.091 1.00 92.25 94 GLY A N 1
ATOM 756 C CA . GLY A 1 94 ? 26.899 4.890 7.692 1.00 92.25 94 GLY A CA 1
ATOM 757 C C . GLY A 1 94 ? 25.893 3.827 7.223 1.00 92.25 94 GLY A C 1
ATOM 758 O O . GLY A 1 94 ? 26.303 2.758 6.778 1.00 92.25 94 GLY A O 1
ATOM 759 N N . CYS A 1 95 ? 24.583 4.094 7.266 1.00 94.81 95 CYS A N 1
ATOM 760 C CA . CYS A 1 95 ? 23.575 3.151 6.789 1.00 94.81 95 CYS A CA 1
ATOM 761 C C . CYS A 1 95 ? 23.342 3.285 5.276 1.00 94.81 95 CYS A C 1
ATOM 763 O O . CYS A 1 95 ? 23.078 4.369 4.760 1.00 94.81 95 CYS A O 1
ATOM 765 N N . THR A 1 96 ? 23.365 2.161 4.557 1.00 95.44 96 THR A N 1
ATOM 766 C CA . THR A 1 96 ? 23.182 2.113 3.094 1.00 95.44 96 THR A CA 1
ATOM 767 C C . THR A 1 96 ? 21.755 1.752 2.664 1.00 95.44 96 THR A C 1
ATOM 769 O O . THR A 1 96 ? 21.469 1.630 1.468 1.00 95.44 96 THR A O 1
ATOM 772 N N . HIS A 1 97 ? 20.828 1.586 3.615 1.00 94.88 97 HIS A N 1
ATOM 773 C CA . HIS A 1 97 ? 19.457 1.171 3.322 1.00 94.88 97 HIS A CA 1
ATOM 774 C C . HIS A 1 97 ? 18.714 2.206 2.462 1.00 94.88 97 HIS A C 1
ATOM 776 O O . HIS A 1 97 ? 18.756 3.409 2.719 1.00 94.88 97 HIS A O 1
ATOM 782 N N . LYS A 1 98 ? 17.968 1.736 1.456 1.00 94.12 98 LYS A N 1
ATOM 783 C CA . LYS A 1 98 ? 17.108 2.565 0.600 1.00 94.12 98 LYS A CA 1
ATOM 784 C C . LYS A 1 98 ? 15.817 1.831 0.253 1.00 94.12 98 LYS A C 1
ATOM 786 O O . LYS A 1 98 ? 15.800 0.611 0.111 1.00 94.12 98 LYS A O 1
ATOM 791 N N . GLY A 1 99 ? 14.733 2.575 0.091 1.00 92.38 99 GLY A N 1
ATOM 792 C CA . GLY A 1 99 ? 13.437 2.031 -0.292 1.00 92.38 99 GLY A CA 1
ATOM 793 C C . GLY A 1 99 ? 12.332 3.074 -0.208 1.00 92.38 99 GLY A C 1
ATOM 794 O O . GLY A 1 99 ? 12.578 4.261 -0.035 1.00 92.38 99 GLY A O 1
ATOM 795 N N . ARG A 1 100 ? 11.072 2.651 -0.316 1.00 90.88 100 ARG A N 1
ATOM 796 C CA . ARG A 1 100 ? 9.935 3.572 -0.146 1.00 90.88 100 ARG A CA 1
ATOM 797 C C . ARG A 1 100 ? 9.946 4.197 1.250 1.00 90.88 100 ARG A C 1
ATOM 799 O O . ARG A 1 100 ? 10.350 3.541 2.207 1.00 90.88 100 ARG A O 1
ATOM 806 N N . ARG A 1 101 ? 9.431 5.420 1.381 1.00 91.38 101 ARG A N 1
ATOM 807 C CA . ARG A 1 101 ? 9.398 6.154 2.656 1.00 91.38 101 ARG A CA 1
ATOM 808 C C . ARG A 1 101 ? 8.836 5.327 3.817 1.00 91.38 101 ARG A C 1
ATOM 810 O O . ARG A 1 101 ? 9.474 5.269 4.855 1.00 91.38 101 ARG A O 1
ATOM 817 N N . ASP A 1 102 ? 7.711 4.633 3.633 1.00 90.50 102 ASP A N 1
ATOM 818 C CA . ASP A 1 102 ? 7.111 3.769 4.664 1.00 90.50 102 ASP A CA 1
ATOM 819 C C . ASP A 1 102 ? 8.032 2.611 5.081 1.00 90.50 102 ASP A C 1
ATOM 821 O O . ASP A 1 102 ? 8.095 2.250 6.258 1.00 90.50 102 ASP A O 1
ATOM 825 N N . ASN A 1 103 ? 8.793 2.061 4.131 1.00 93.00 103 ASN A N 1
ATOM 826 C CA . ASN A 1 103 ? 9.805 1.051 4.416 1.00 93.00 103 ASN A CA 1
ATOM 827 C C . ASN A 1 103 ? 10.979 1.638 5.200 1.00 93.00 103 ASN A C 1
ATOM 829 O O . ASN A 1 103 ? 11.388 1.030 6.183 1.00 93.00 103 ASN A O 1
ATOM 833 N N . VAL A 1 104 ? 11.481 2.812 4.804 1.00 94.81 104 VAL A N 1
ATOM 834 C CA . VAL A 1 104 ? 12.590 3.488 5.494 1.00 94.81 104 VAL A CA 1
ATOM 835 C C . VAL A 1 104 ? 12.178 3.901 6.906 1.00 94.81 104 VAL A C 1
ATOM 837 O O . VAL A 1 104 ? 12.922 3.662 7.848 1.00 94.81 104 VAL A O 1
ATOM 840 N N . THR A 1 105 ? 10.967 4.434 7.095 1.00 93.69 105 THR A N 1
ATOM 841 C CA . THR A 1 105 ? 10.424 4.756 8.423 1.00 93.69 105 THR A CA 1
ATOM 842 C C . THR A 1 105 ? 10.359 3.521 9.318 1.00 93.69 105 THR A C 1
ATOM 844 O O . THR A 1 105 ? 10.732 3.593 10.485 1.00 93.69 105 THR A O 1
ATOM 847 N N . ARG A 1 106 ? 9.909 2.376 8.791 1.00 93.69 106 ARG A N 1
ATOM 848 C CA . ARG A 1 106 ? 9.911 1.118 9.549 1.00 93.69 106 ARG A CA 1
ATOM 849 C C . ARG A 1 106 ? 11.332 0.658 9.866 1.00 93.69 106 ARG A C 1
ATOM 851 O O . ARG A 1 106 ? 11.599 0.320 11.007 1.00 93.69 106 ARG A O 1
ATOM 858 N N . HIS A 1 107 ? 12.225 0.689 8.879 1.00 94.44 107 HIS A N 1
ATOM 859 C CA . HIS A 1 107 ? 13.635 0.338 9.033 1.00 94.44 107 HIS A CA 1
ATOM 860 C C . HIS A 1 107 ? 14.309 1.168 10.134 1.00 94.44 107 HIS A C 1
ATOM 862 O O . HIS A 1 107 ? 14.968 0.599 10.997 1.00 94.44 107 HIS A O 1
ATOM 868 N N . LEU A 1 108 ? 14.072 2.483 10.170 1.00 93.19 108 LEU A N 1
ATOM 869 C CA . LEU A 1 108 ? 14.578 3.362 11.227 1.00 93.19 108 LEU A CA 1
ATOM 870 C C . LEU A 1 108 ? 14.094 2.909 12.610 1.00 93.19 108 LEU A C 1
ATOM 872 O O . LEU A 1 108 ? 14.897 2.798 13.528 1.00 93.19 108 LEU A O 1
ATOM 876 N N . LYS A 1 109 ? 12.806 2.568 12.744 1.00 92.06 109 LYS A N 1
ATOM 877 C CA . LYS A 1 109 ? 12.222 2.094 14.011 1.00 92.06 109 LYS A CA 1
ATOM 878 C C . LYS A 1 109 ? 12.725 0.721 14.460 1.00 92.06 109 LYS A C 1
ATOM 880 O O . LYS A 1 109 ? 12.651 0.422 15.643 1.00 92.06 109 LYS A O 1
ATOM 885 N N . THR A 1 110 ? 13.169 -0.138 13.546 1.00 92.75 110 THR A N 1
ATOM 886 C CA . THR A 1 110 ? 13.584 -1.509 13.889 1.00 92.75 110 THR A CA 1
ATOM 887 C C . THR A 1 110 ? 15.094 -1.671 14.004 1.00 92.75 110 THR A C 1
ATOM 889 O O . THR A 1 110 ? 15.543 -2.505 14.778 1.00 92.75 110 THR A O 1
ATOM 892 N N . VAL A 1 111 ? 15.868 -0.916 13.221 1.00 92.44 111 VAL A N 1
ATOM 893 C CA . VAL A 1 111 ? 17.334 -1.046 13.135 1.00 92.44 111 VAL A CA 1
ATOM 894 C C . VAL A 1 111 ? 18.049 0.059 13.909 1.00 92.44 111 VAL A C 1
ATOM 896 O O . VAL A 1 111 ? 19.115 -0.182 14.463 1.00 92.44 111 VAL A O 1
ATOM 899 N N . HIS A 1 112 ? 17.466 1.259 13.962 1.00 90.62 112 HIS A N 1
ATOM 900 C CA . HIS A 1 112 ? 18.109 2.456 14.515 1.00 90.62 112 HIS A CA 1
ATOM 901 C C . HIS A 1 112 ? 17.349 3.066 15.701 1.00 90.62 112 HIS A C 1
ATOM 903 O O . HIS A 1 112 ? 17.679 4.169 16.132 1.00 90.62 112 HIS A O 1
ATOM 909 N N . ALA A 1 113 ? 16.326 2.386 16.229 1.00 85.56 113 ALA A N 1
ATOM 910 C CA . ALA A 1 113 ? 15.667 2.845 17.445 1.00 85.56 113 ALA A CA 1
ATOM 911 C C . ALA A 1 113 ? 16.638 2.727 18.634 1.00 85.56 113 ALA A C 1
ATOM 913 O O . ALA A 1 113 ? 17.211 1.652 18.833 1.00 85.56 113 ALA A O 1
ATOM 914 N N . PRO A 1 114 ? 16.827 3.793 19.428 1.00 70.69 114 PRO A N 1
ATOM 915 C CA . PRO A 1 114 ? 17.641 3.716 20.632 1.00 70.69 114 PRO A CA 1
ATOM 916 C C . PRO A 1 114 ? 16.945 2.808 21.659 1.00 70.69 114 PRO A C 1
ATOM 918 O O . PRO A 1 114 ? 15.771 3.012 21.962 1.00 70.69 114 PRO A O 1
ATOM 921 N N . GLY A 1 115 ? 17.658 1.799 22.175 1.00 64.62 115 GLY A N 1
ATOM 922 C CA . GLY A 1 115 ? 17.208 1.008 23.329 1.00 64.62 115 GLY A CA 1
ATOM 923 C C . GLY A 1 115 ? 16.504 -0.330 23.057 1.00 64.62 115 GLY A C 1
ATOM 924 O O . GLY A 1 115 ? 15.638 -0.712 23.837 1.00 64.62 115 GLY A O 1
ATOM 925 N N . ARG A 1 116 ? 16.861 -1.087 22.008 1.00 51.12 116 ARG A N 1
ATOM 926 C CA . ARG A 1 116 ? 16.622 -2.547 22.021 1.00 51.12 116 ARG A CA 1
ATOM 927 C C . ARG A 1 116 ? 17.877 -3.274 22.490 1.00 51.12 116 ARG A C 1
ATOM 929 O O . ARG A 1 116 ? 18.769 -3.553 21.691 1.00 51.12 116 ARG A O 1
ATOM 936 N N . GLU A 1 117 ? 17.911 -3.586 23.778 1.00 51.06 117 GLU A N 1
ATOM 937 C CA . GLU A 1 117 ? 18.752 -4.651 24.316 1.00 51.06 117 GLU A CA 1
ATOM 938 C C . GLU A 1 117 ? 18.418 -5.933 23.540 1.00 51.06 117 GLU A C 1
ATOM 940 O O . GLU A 1 117 ? 17.254 -6.332 23.426 1.00 51.06 117 GLU A O 1
ATOM 945 N N . LYS A 1 118 ? 19.423 -6.504 22.876 1.00 50.38 118 LYS A N 1
ATOM 946 C CA . LYS A 1 118 ? 19.297 -7.805 22.225 1.00 50.38 118 LYS A CA 1
ATOM 947 C C . LYS A 1 118 ? 19.351 -8.833 23.353 1.00 50.38 118 LYS A C 1
ATOM 949 O O . LYS A 1 118 ? 20.444 -9.106 23.836 1.00 50.38 118 LYS A O 1
ATOM 954 N N . ASN A 1 119 ? 18.191 -9.303 23.801 1.00 40.56 119 ASN A N 1
ATOM 955 C CA . ASN A 1 119 ? 18.106 -10.511 24.619 1.00 40.56 119 ASN A CA 1
ATOM 956 C C . ASN A 1 119 ? 18.253 -11.738 23.714 1.00 40.5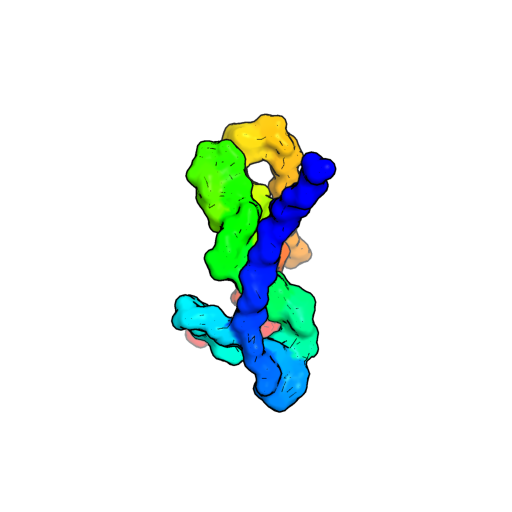6 119 ASN A C 1
ATOM 958 O O . ASN A 1 119 ? 17.666 -11.693 22.603 1.00 40.56 119 ASN A O 1
#

Radius of gyration: 20.09 Å; Cα contacts (8 Å, |Δi|>4): 122; chains: 1; bounding box: 58×25×52 Å

Organism: NCBI:txid1536484

Secondary structure (DSSP, 8-state):
-------------EEEETTEEEE--TT-----EESSHHHHHHHHHHHH--EE-TTT--EESSHHHHHHHHHHH-HHHHHHTT-----EEP-STT---EE-HHHHHHHHHHHS-TT----

Foldseek 3Di:
DDPPDDPDPPPQDWDADPCWIGGPDPPDPDPDTHNDVVVVVLVCLQVVQPDAQPPPRDGHSDPVVSLVVCVVPPVPVNVVVVRDDDKDAQPPPPDGDMGHPVVSVVCCCPPVNPDDDDD

Solvent-accessible surface area (backbone atoms only — not comparable to full-atom values): 7538 Å² total; per-residue (Å²): 140,81,84,79,80,70,81,75,76,69,81,77,53,59,48,76,56,95,85,21,36,30,69,55,48,92,86,59,85,62,87,59,72,22,87,43,69,69,58,46,54,56,56,53,24,65,76,68,20,78,36,56,32,92,85,77,60,55,61,22,52,42,66,71,54,37,55,55,46,28,64,73,78,34,54,67,60,23,58,76,67,67,54,82,83,78,67,37,70,47,86,56,88,95,51,84,55,69,32,43,60,74,55,39,57,50,46,42,62,73,76,65,47,89,84,74,80,86,126

pLDDT: mean 86.56, std 16.42, range [37.06, 96.81]

Mean predicted aligned error: 8.47 Å